Protein AF-A0A9X7AKF6-F1 (afdb_monomer)

Mean predicted aligned error: 11.29 Å

Nearest PDB structures (foldseek):
  6xiq-assembly1_AK  TM=2.080E-01  e=8.161E+00  Saccharomyces cerevisiae

Structure (mmCIF, N/CA/C/O backbone):
data_AF-A0A9X7AKF6-F1
#
_entry.id   AF-A0A9X7AKF6-F1
#
loop_
_atom_site.group_PDB
_atom_site.id
_atom_site.type_symbol
_atom_site.label_atom_id
_atom_site.label_alt_id
_atom_site.label_comp_id
_atom_site.label_asym_id
_atom_site.label_entity_id
_atom_site.label_seq_id
_atom_site.pdbx_PDB_ins_code
_atom_site.Cartn_x
_atom_site.Cartn_y
_atom_site.Cartn_z
_atom_site.occupancy
_atom_site.B_iso_or_equiv
_atom_site.auth_seq_id
_atom_site.auth_comp_id
_atom_site.auth_asym_id
_atom_site.auth_atom_id
_atom_site.pdbx_PDB_model_num
ATOM 1 N N . MET A 1 1 ? 30.685 1.073 -55.367 1.00 70.69 1 MET A N 1
ATOM 2 C CA . MET A 1 1 ? 29.295 0.585 -55.528 1.00 70.69 1 MET A CA 1
ATOM 3 C C . MET A 1 1 ? 29.011 -0.446 -54.451 1.00 70.69 1 MET A C 1
ATOM 5 O O . MET A 1 1 ? 29.708 -1.454 -54.400 1.00 70.69 1 MET A O 1
ATOM 9 N N . LEU A 1 2 ? 28.049 -0.187 -53.564 1.00 66.31 2 LEU A N 1
ATOM 10 C CA . LEU A 1 2 ? 27.662 -1.150 -52.531 1.00 66.31 2 LEU A CA 1
ATOM 11 C C . LEU A 1 2 ? 26.957 -2.339 -53.201 1.00 66.31 2 LEU A C 1
ATOM 13 O O . LEU A 1 2 ? 26.053 -2.147 -54.016 1.00 66.31 2 LEU A O 1
ATOM 17 N N . LYS A 1 3 ? 27.400 -3.569 -52.923 1.00 81.19 3 LYS A N 1
ATOM 18 C CA . LYS A 1 3 ? 26.809 -4.771 -53.529 1.00 81.19 3 LYS A CA 1
ATOM 19 C C . LYS A 1 3 ? 25.353 -4.901 -53.067 1.00 81.19 3 LYS A C 1
ATOM 21 O O . LYS A 1 3 ? 25.073 -4.719 -51.888 1.00 81.19 3 LYS A O 1
ATOM 26 N N . LYS A 1 4 ? 24.432 -5.255 -53.971 1.00 74.81 4 LYS A N 1
ATOM 27 C CA . LYS A 1 4 ? 22.981 -5.353 -53.691 1.00 74.81 4 LYS A CA 1
ATOM 28 C C . LYS A 1 4 ? 22.650 -6.197 -52.446 1.00 74.81 4 LYS A C 1
ATOM 30 O O . LYS A 1 4 ? 21.760 -5.832 -51.689 1.00 74.81 4 LYS A O 1
ATOM 35 N N . GLY A 1 5 ? 23.412 -7.266 -52.191 1.00 77.44 5 GLY A N 1
ATOM 36 C CA . GLY A 1 5 ? 23.255 -8.096 -50.987 1.00 77.44 5 GLY A CA 1
ATOM 37 C C . GLY A 1 5 ? 23.607 -7.380 -49.676 1.00 77.44 5 GLY A C 1
ATOM 38 O O . GLY A 1 5 ? 22.979 -7.627 -48.655 1.00 77.44 5 GLY A O 1
ATOM 39 N N . VAL A 1 6 ? 24.550 -6.437 -49.711 1.00 81.56 6 VAL A N 1
ATOM 40 C CA . VAL A 1 6 ? 24.915 -5.614 -48.550 1.00 81.56 6 VAL A CA 1
ATOM 41 C C . VAL A 1 6 ? 23.820 -4.577 -48.263 1.00 81.56 6 VAL A C 1
ATOM 43 O O . VAL A 1 6 ? 23.494 -4.348 -47.105 1.00 81.56 6 VAL A O 1
ATOM 46 N N . MET A 1 7 ? 23.179 -4.019 -49.299 1.00 81.81 7 MET A N 1
ATOM 47 C CA . MET A 1 7 ? 22.007 -3.143 -49.123 1.00 81.81 7 MET A CA 1
ATOM 48 C C . MET A 1 7 ? 20.808 -3.872 -48.504 1.00 81.81 7 MET A C 1
ATOM 50 O O . MET A 1 7 ? 20.133 -3.313 -47.645 1.00 81.81 7 MET A O 1
ATOM 54 N N . LEU A 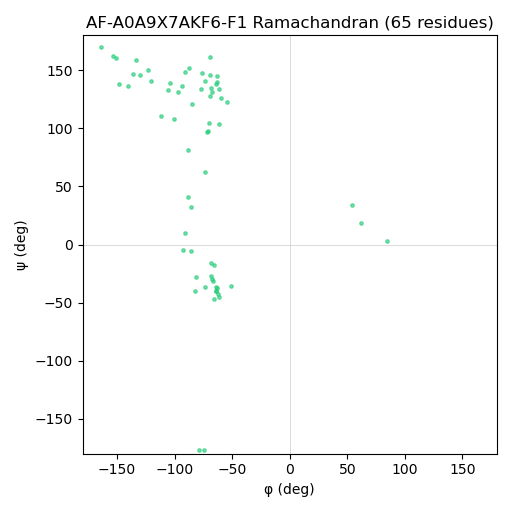1 8 ? 20.558 -5.124 -48.902 1.00 84.00 8 LEU A N 1
ATOM 55 C CA . LEU A 1 8 ? 19.479 -5.930 -48.326 1.00 84.00 8 LEU A CA 1
ATOM 56 C C . LEU A 1 8 ? 19.721 -6.221 -46.837 1.00 84.00 8 LEU A C 1
ATOM 58 O O . LEU A 1 8 ? 1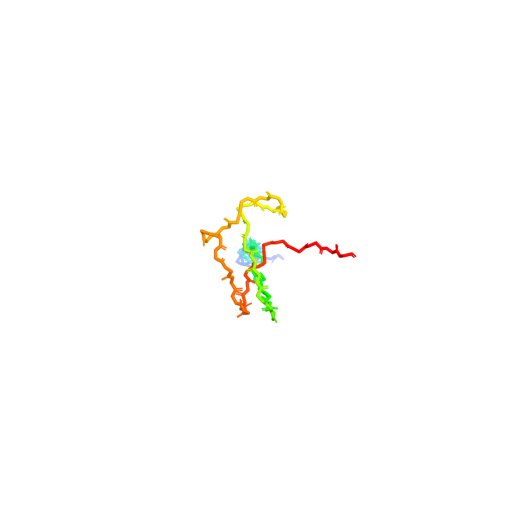8.791 -6.143 -46.039 1.00 84.00 8 LEU A O 1
ATOM 62 N N . LEU A 1 9 ? 20.972 -6.497 -46.457 1.00 83.75 9 LEU A N 1
ATOM 63 C CA . LEU A 1 9 ? 21.352 -6.708 -45.061 1.00 83.75 9 LEU A CA 1
ATOM 64 C C . LEU A 1 9 ? 21.086 -5.455 -44.210 1.00 83.75 9 LEU A C 1
ATOM 66 O O . LEU A 1 9 ? 20.502 -5.557 -43.135 1.00 83.75 9 LEU A O 1
ATOM 70 N N . PHE A 1 10 ? 21.457 -4.273 -44.713 1.00 81.50 10 PHE A N 1
ATOM 71 C CA . PHE A 1 10 ? 21.177 -3.006 -44.033 1.00 81.50 10 P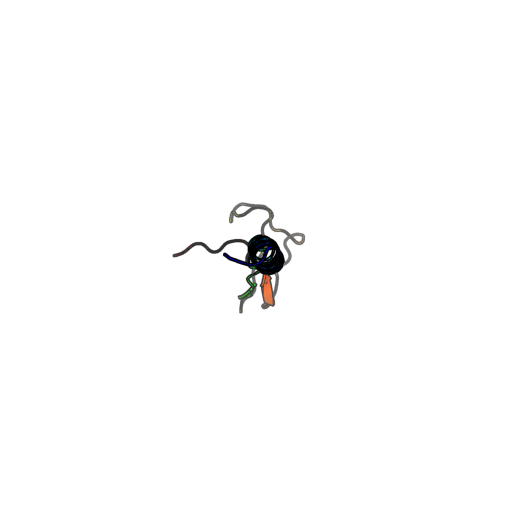HE A CA 1
ATOM 72 C C . PHE A 1 10 ? 19.677 -2.724 -43.909 1.00 81.50 10 PHE A C 1
ATOM 74 O O . PHE A 1 10 ? 19.235 -2.224 -42.879 1.00 81.50 10 PHE A O 1
ATOM 81 N N . PHE A 1 11 ? 18.886 -3.089 -44.919 1.00 80.06 11 PHE A N 1
ATOM 82 C CA . PHE A 1 11 ? 17.434 -2.941 -44.877 1.00 80.06 11 PHE A CA 1
ATOM 83 C C . PHE A 1 11 ? 16.794 -3.845 -43.812 1.00 80.06 11 PHE A C 1
ATOM 85 O O . PHE A 1 11 ? 16.019 -3.366 -42.985 1.00 80.06 11 PHE A O 1
ATOM 92 N N . ILE A 1 12 ? 17.181 -5.123 -43.754 1.00 81.12 12 ILE A N 1
ATOM 93 C CA . ILE A 1 12 ? 16.705 -6.069 -42.728 1.00 81.12 12 ILE A CA 1
ATOM 94 C C . ILE A 1 12 ? 17.125 -5.607 -41.326 1.00 81.12 12 ILE A C 1
ATOM 96 O O . ILE A 1 12 ? 16.312 -5.611 -40.401 1.00 81.12 12 ILE A O 1
ATOM 100 N N . LEU A 1 13 ? 18.368 -5.140 -41.176 1.00 77.38 13 LEU A N 1
ATOM 101 C CA . LEU A 1 13 ? 18.866 -4.613 -39.910 1.00 77.38 13 LEU A CA 1
ATOM 102 C C . LEU A 1 13 ? 18.087 -3.360 -39.472 1.00 77.38 13 LEU A C 1
ATOM 104 O O . LEU A 1 13 ? 17.775 -3.231 -38.292 1.00 77.38 13 LEU A O 1
ATOM 108 N N . SER A 1 14 ? 17.690 -2.490 -40.408 1.00 74.31 14 SER A N 1
ATOM 109 C CA . SER A 1 14 ? 16.896 -1.293 -40.093 1.00 74.31 14 SER A CA 1
ATOM 110 C C . SER A 1 14 ? 15.475 -1.587 -39.602 1.00 74.31 14 SER A C 1
ATOM 112 O O . SER A 1 14 ? 14.953 -0.826 -38.799 1.00 74.31 14 SER A O 1
ATOM 114 N N . ILE A 1 15 ? 14.851 -2.690 -40.031 1.00 72.00 15 ILE A N 1
ATOM 115 C CA . ILE A 1 15 ? 13.499 -3.069 -39.580 1.00 72.00 15 ILE A CA 1
ATOM 116 C C . ILE A 1 15 ? 13.555 -3.784 -38.217 1.00 72.00 15 ILE A C 1
ATOM 118 O O . ILE A 1 15 ? 12.620 -3.690 -37.424 1.00 72.00 15 ILE A O 1
ATOM 122 N N . SER A 1 16 ? 14.670 -4.456 -37.905 1.00 64.50 16 SER A N 1
ATOM 123 C CA . SER A 1 16 ? 14.844 -5.218 -36.658 1.00 64.50 16 SER A CA 1
ATOM 124 C C . SER A 1 16 ? 14.868 -4.371 -35.375 1.00 64.50 16 SER A C 1
ATOM 126 O O . SER A 1 16 ? 14.627 -4.898 -34.291 1.00 64.50 16 SER A O 1
ATOM 128 N N . THR A 1 17 ? 15.100 -3.059 -35.471 1.00 63.88 17 THR A N 1
ATOM 129 C CA . THR A 1 17 ? 15.214 -2.165 -34.307 1.00 63.88 17 THR A CA 1
ATOM 130 C C . THR A 1 17 ? 13.877 -1.617 -33.795 1.00 63.88 17 THR A C 1
ATOM 132 O O . THR A 1 17 ? 13.854 -0.980 -32.745 1.00 63.88 17 THR A O 1
ATOM 135 N N . PHE A 1 18 ? 12.750 -1.875 -34.471 1.00 62.06 18 PHE A N 1
ATOM 136 C CA . PHE A 1 18 ? 11.444 -1.298 -34.108 1.00 62.06 18 PHE A CA 1
ATOM 137 C C . PHE A 1 18 ? 10.598 -2.139 -33.131 1.00 62.06 18 PHE A C 1
ATOM 139 O O . PHE A 1 18 ? 9.442 -1.810 -32.882 1.00 62.06 18 PHE A O 1
ATOM 146 N N . SER A 1 19 ? 11.144 -3.195 -32.522 1.00 59.84 19 SER A N 1
ATOM 147 C CA . SER A 1 19 ? 10.373 -4.109 -31.652 1.00 59.84 19 SER A CA 1
ATOM 148 C C . SER A 1 19 ? 10.315 -3.679 -30.176 1.00 59.84 19 SER A C 1
ATOM 150 O O . SER A 1 19 ? 10.438 -4.508 -29.276 1.00 59.84 19 SER A O 1
ATOM 152 N N . MET A 1 20 ? 10.138 -2.388 -29.897 1.00 62.72 20 MET A N 1
ATOM 153 C CA . MET A 1 20 ? 10.006 -1.892 -28.521 1.00 62.72 20 MET A CA 1
ATOM 154 C C . MET A 1 20 ? 8.528 -1.940 -28.107 1.00 62.72 20 MET A C 1
ATOM 156 O O . MET A 1 20 ? 7.825 -0.935 -28.161 1.00 62.72 20 MET A O 1
ATOM 160 N N . VAL A 1 21 ? 8.033 -3.113 -27.700 1.00 61.19 21 VAL A N 1
ATOM 161 C CA . VAL A 1 21 ? 6.782 -3.187 -26.927 1.00 61.19 21 VAL A CA 1
ATOM 162 C C . VAL A 1 21 ? 7.086 -2.606 -25.548 1.00 61.19 21 VAL A C 1
ATOM 164 O O . VAL A 1 21 ? 7.771 -3.228 -24.733 1.00 61.19 21 VAL A O 1
ATOM 167 N N . THR A 1 22 ? 6.632 -1.381 -25.293 1.00 62.75 22 THR A N 1
ATOM 168 C CA . THR A 1 22 ? 6.733 -0.759 -23.972 1.00 62.75 22 THR A CA 1
ATOM 169 C C . THR A 1 22 ? 5.764 -1.467 -23.032 1.00 62.75 22 THR A C 1
ATOM 171 O O . THR A 1 22 ? 4.566 -1.188 -23.033 1.00 62.75 22 THR A O 1
ATOM 174 N N . HIS A 1 23 ? 6.264 -2.414 -22.243 1.00 62.03 23 HIS A N 1
ATOM 175 C CA . HIS A 1 23 ? 5.513 -2.945 -21.112 1.00 62.03 23 HIS A CA 1
ATOM 176 C C . HIS A 1 23 ? 5.389 -1.828 -20.073 1.00 62.03 23 HIS A C 1
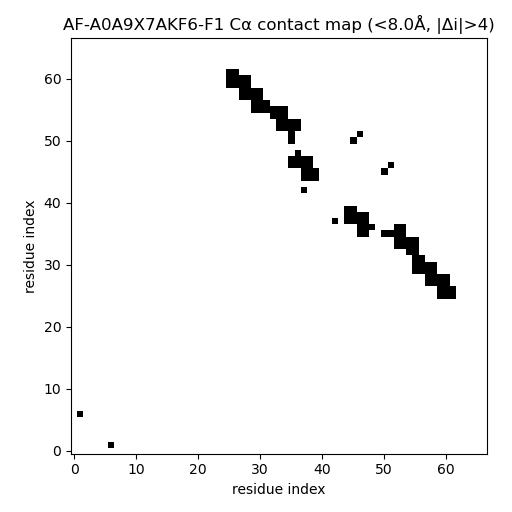ATOM 178 O O . HIS A 1 23 ? 6.391 -1.191 -19.741 1.00 62.03 23 HIS A O 1
ATOM 184 N N . ALA A 1 24 ? 4.179 -1.579 -19.564 1.00 65.69 24 ALA A N 1
ATOM 185 C CA . ALA A 1 24 ? 4.024 -0.752 -18.374 1.00 65.69 24 ALA A CA 1
ATOM 186 C C . ALA A 1 24 ? 4.914 -1.358 -17.280 1.00 65.69 24 ALA A C 1
ATOM 188 O O . ALA A 1 24 ? 4.811 -2.554 -16.996 1.00 65.69 24 ALA A O 1
ATOM 189 N N . ALA A 1 25 ? 5.845 -0.572 -16.737 1.00 68.94 25 ALA A N 1
ATOM 190 C CA . ALA A 1 25 ? 6.754 -1.048 -15.707 1.00 68.94 25 ALA A CA 1
ATOM 191 C C . ALA A 1 25 ? 5.924 -1.466 -14.485 1.00 68.94 25 ALA A C 1
ATOM 193 O O . ALA A 1 25 ? 5.421 -0.622 -13.748 1.00 68.94 25 ALA A O 1
ATOM 194 N N . SER A 1 26 ? 5.742 -2.774 -14.292 1.00 74.81 26 SER A N 1
ATOM 195 C CA . SER A 1 26 ? 5.064 -3.308 -13.114 1.00 74.81 26 SER A CA 1
ATOM 196 C C . SER A 1 26 ? 5.992 -3.131 -11.922 1.00 74.81 26 SER A C 1
ATOM 198 O O . SER A 1 26 ? 6.901 -3.933 -11.709 1.00 74.81 26 SER A O 1
ATOM 200 N N . SER A 1 27 ? 5.783 -2.060 -11.164 1.00 86.38 27 SER A N 1
ATOM 201 C CA . SER A 1 27 ? 6.494 -1.830 -9.911 1.00 86.38 27 SER A CA 1
ATOM 202 C C . SER A 1 27 ? 5.711 -2.428 -8.745 1.00 86.38 27 SER A C 1
ATOM 204 O O . SER A 1 27 ? 4.485 -2.529 -8.790 1.00 86.38 27 SER A O 1
ATOM 206 N N . SER A 1 28 ? 6.413 -2.880 -7.712 1.00 91.69 28 SER A N 1
ATOM 207 C CA . SER A 1 28 ? 5.796 -3.362 -6.479 1.00 91.69 28 SER A CA 1
ATOM 208 C C . SER A 1 28 ? 6.542 -2.814 -5.282 1.00 91.69 28 SER A C 1
ATOM 210 O O . SER A 1 28 ? 7.765 -2.685 -5.329 1.00 91.69 28 SER A O 1
ATOM 212 N N . GLU A 1 29 ? 5.821 -2.565 -4.199 1.00 92.06 29 GLU A N 1
ATOM 213 C CA . GLU A 1 29 ? 6.396 -2.072 -2.955 1.00 92.06 29 GLU A CA 1
ATOM 214 C C . GLU A 1 29 ? 5.951 -2.898 -1.767 1.00 92.06 29 GLU A C 1
ATOM 216 O O . GLU A 1 29 ? 4.817 -3.374 -1.706 1.00 92.06 29 GLU A O 1
ATOM 221 N N . TYR A 1 30 ? 6.860 -3.029 -0.806 1.00 95.19 30 TYR A N 1
ATOM 222 C CA . TYR A 1 30 ? 6.562 -3.664 0.460 1.00 95.19 30 TYR A CA 1
ATOM 223 C C . TYR A 1 30 ? 5.943 -2.651 1.422 1.00 95.19 30 TYR A C 1
ATOM 225 O O . TYR A 1 30 ? 6.568 -1.648 1.770 1.00 95.19 30 TYR A O 1
ATOM 233 N N . VAL A 1 31 ? 4.728 -2.936 1.886 1.00 95.00 31 VAL A N 1
ATOM 234 C CA . VAL A 1 31 ? 4.049 -2.143 2.914 1.00 95.00 31 VAL A CA 1
ATOM 235 C C . VAL A 1 31 ? 4.201 -2.874 4.242 1.00 95.00 31 VAL A C 1
ATOM 237 O O . VAL A 1 31 ? 3.583 -3.911 4.460 1.00 95.00 31 VAL A O 1
ATOM 240 N N . ASN A 1 32 ? 5.036 -2.341 5.138 1.00 97.00 32 ASN A N 1
ATOM 241 C CA . ASN A 1 32 ? 5.365 -2.966 6.428 1.00 97.00 32 ASN A CA 1
ATOM 242 C C . ASN A 1 32 ? 4.364 -2.633 7.554 1.00 97.00 32 ASN A C 1
ATOM 244 O O . ASN A 1 32 ? 4.742 -2.466 8.711 1.00 97.00 32 ASN A O 1
ATOM 248 N N . GLN A 1 33 ? 3.095 -2.452 7.212 1.00 96.25 33 GLN A N 1
ATOM 249 C CA . GLN A 1 33 ? 2.024 -2.160 8.160 1.00 96.25 33 GLN A CA 1
ATOM 250 C C . GLN A 1 33 ? 0.703 -2.658 7.590 1.00 96.25 33 GLN A C 1
ATOM 252 O O . GLN A 1 33 ? 0.599 -2.888 6.385 1.00 96.25 33 GLN A O 1
ATOM 257 N N . SER A 1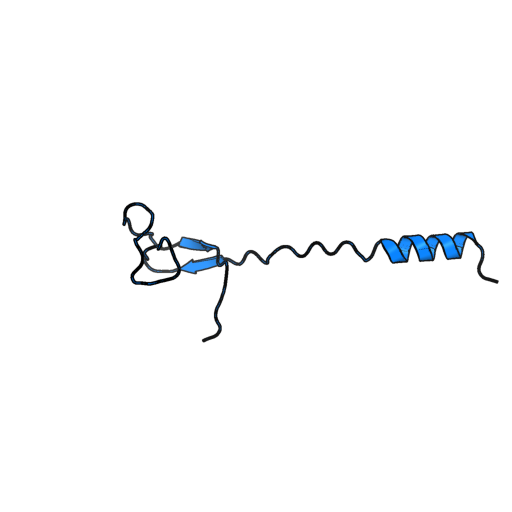 34 ? -0.300 -2.817 8.444 1.00 96.75 34 SER A N 1
ATOM 258 C CA . SER A 1 34 ? -1.640 -3.142 7.974 1.00 96.75 34 SER A CA 1
ATOM 259 C C . SER A 1 34 ? -2.263 -1.954 7.231 1.00 96.75 34 SER A C 1
ATOM 261 O O . SER A 1 34 ? -1.980 -0.793 7.543 1.00 96.75 34 SER A O 1
ATOM 263 N N . PHE A 1 35 ? -3.065 -2.232 6.203 1.00 95.00 35 PHE A N 1
ATOM 264 C CA . PHE A 1 35 ? -3.696 -1.202 5.379 1.00 95.00 35 PHE A CA 1
ATOM 265 C C . PHE A 1 35 ? -5.029 -1.663 4.778 1.00 95.00 35 PHE A C 1
ATOM 267 O O . PHE A 1 35 ? -5.305 -2.853 4.626 1.00 95.00 35 PHE A O 1
ATOM 274 N N . TYR A 1 36 ? -5.857 -0.698 4.371 1.00 95.94 36 TYR A N 1
ATOM 275 C CA . TYR A 1 36 ? -7.103 -0.950 3.646 1.00 95.94 36 TYR A CA 1
ATOM 276 C C . TYR A 1 36 ? -6.947 -0.624 2.162 1.00 95.94 36 TYR A C 1
ATOM 278 O O . TYR A 1 36 ? -6.372 0.400 1.798 1.00 95.94 36 TYR A O 1
ATOM 286 N N . GLY A 1 37 ? -7.512 -1.473 1.304 1.00 94.75 37 GLY A N 1
ATOM 287 C CA . GLY A 1 37 ? -7.713 -1.148 -0.106 1.00 94.75 37 GLY A CA 1
ATOM 288 C C . GLY A 1 37 ? -9.046 -0.431 -0.327 1.00 94.75 37 GLY A C 1
ATOM 289 O O . GLY A 1 37 ? -10.017 -0.682 0.390 1.00 94.75 37 GLY A O 1
ATOM 290 N N . TYR A 1 38 ? -9.116 0.404 -1.359 1.00 95.62 38 TYR A N 1
ATOM 291 C CA . TYR A 1 38 ? -10.299 1.184 -1.731 1.00 95.62 38 TYR A CA 1
ATOM 292 C C . TYR A 1 38 ? -10.708 0.875 -3.177 1.00 95.62 38 TYR A C 1
ATOM 294 O O . TYR A 1 38 ? -9.863 0.499 -3.988 1.00 95.62 38 TYR A O 1
ATOM 302 N N . LYS A 1 39 ? -12.006 0.972 -3.498 1.00 94.06 39 LYS A N 1
ATOM 303 C CA . LYS A 1 39 ? -12.520 0.711 -4.859 1.00 94.06 39 LYS A CA 1
ATOM 304 C C . LYS A 1 39 ? -12.074 1.765 -5.876 1.00 94.06 39 LYS A C 1
ATOM 306 O O . LYS A 1 39 ? -11.951 1.452 -7.054 1.00 94.06 39 LYS A O 1
ATOM 311 N N . GLU A 1 40 ? -11.818 2.978 -5.403 1.00 93.38 40 GLU A N 1
ATOM 312 C CA . GLU A 1 40 ? -11.340 4.123 -6.176 1.00 93.38 40 GLU A CA 1
ATOM 313 C C . GLU A 1 40 ? -10.185 4.798 -5.417 1.00 93.38 40 GLU A C 1
ATOM 315 O O . GLU A 1 40 ? -10.087 4.621 -4.197 1.00 93.38 40 GLU A O 1
ATOM 320 N N . PRO A 1 41 ? -9.317 5.585 -6.082 1.00 88.94 41 PRO A N 1
ATOM 321 C CA . PRO A 1 41 ? -8.189 6.271 -5.444 1.00 88.94 41 PRO A CA 1
ATOM 322 C C . PRO A 1 41 ? -8.638 7.475 -4.583 1.00 88.94 41 PRO A C 1
ATOM 324 O O . PRO A 1 41 ? -8.286 8.621 -4.850 1.00 88.94 41 PRO A O 1
ATOM 327 N N . SER 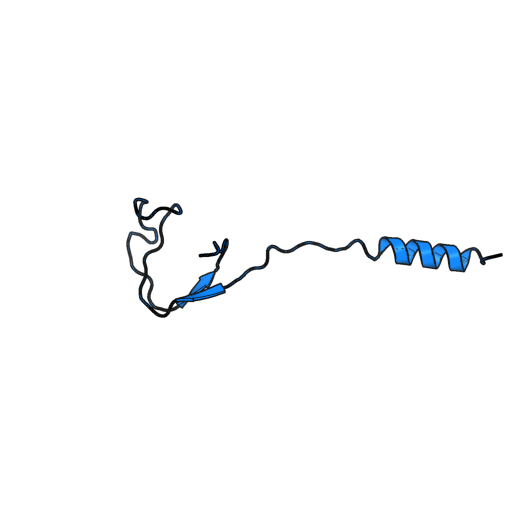A 1 42 ? -9.427 7.216 -3.535 1.00 89.44 42 SER A N 1
ATOM 328 C CA . SER A 1 42 ? -9.937 8.193 -2.567 1.00 89.44 42 SER A CA 1
ATOM 329 C C . SER A 1 42 ? -10.107 7.564 -1.179 1.00 89.44 42 SER A C 1
ATOM 331 O O . SER A 1 42 ? -10.661 6.472 -1.052 1.00 89.44 42 SER A O 1
ATOM 333 N N . PHE A 1 43 ? -9.723 8.288 -0.122 1.00 89.56 43 PHE A N 1
ATOM 334 C CA . PHE A 1 43 ? -9.908 7.848 1.271 1.00 89.56 43 PHE A CA 1
ATOM 335 C C . PHE A 1 43 ? -11.375 7.809 1.725 1.00 89.56 43 PHE A C 1
ATOM 337 O O . PHE A 1 43 ? -11.681 7.188 2.742 1.00 89.56 43 PHE A O 1
ATOM 344 N N . THR A 1 44 ? -12.281 8.451 0.983 1.00 94.25 44 THR A N 1
ATOM 345 C CA . THR A 1 44 ? -13.730 8.401 1.236 1.00 94.25 44 THR A CA 1
ATOM 346 C C . THR A 1 44 ? -14.435 7.292 0.453 1.00 94.25 44 THR A C 1
ATOM 348 O O . THR A 1 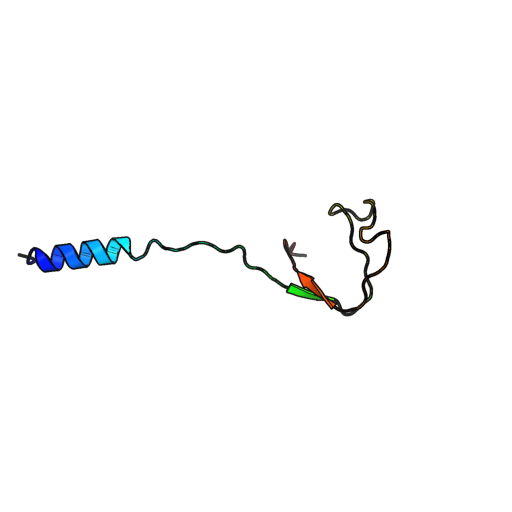44 ? -15.633 7.084 0.641 1.00 94.25 44 THR A O 1
ATOM 351 N N . SER A 1 45 ? -13.718 6.576 -0.422 1.00 96.56 45 SER A N 1
ATOM 352 C CA . SER A 1 45 ? -14.287 5.490 -1.221 1.00 96.56 45 SER A CA 1
ATOM 353 C C . SER A 1 45 ? -14.655 4.283 -0.352 1.00 96.56 45 SER A C 1
ATOM 355 O O . SER A 1 45 ? -14.160 4.098 0.764 1.00 96.56 45 SER A O 1
ATOM 357 N N . ALA A 1 46 ? -15.515 3.416 -0.884 1.00 97.62 46 ALA A N 1
ATOM 358 C CA . ALA A 1 46 ? -15.807 2.142 -0.251 1.00 97.62 46 ALA A CA 1
ATOM 359 C C . ALA A 1 46 ? -14.532 1.288 -0.170 1.00 97.62 46 ALA A C 1
ATOM 361 O O . ALA A 1 46 ? -13.798 1.125 -1.153 1.00 97.62 46 ALA A O 1
ATOM 362 N N . LYS A 1 47 ? -14.290 0.701 1.006 1.00 97.00 47 LYS A N 1
ATOM 363 C CA . LYS A 1 47 ? -13.210 -0.269 1.184 1.00 97.00 47 LYS A CA 1
ATOM 364 C C . LYS A 1 47 ? -13.467 -1.495 0.304 1.00 97.00 47 LYS A C 1
ATOM 366 O O . LYS A 1 47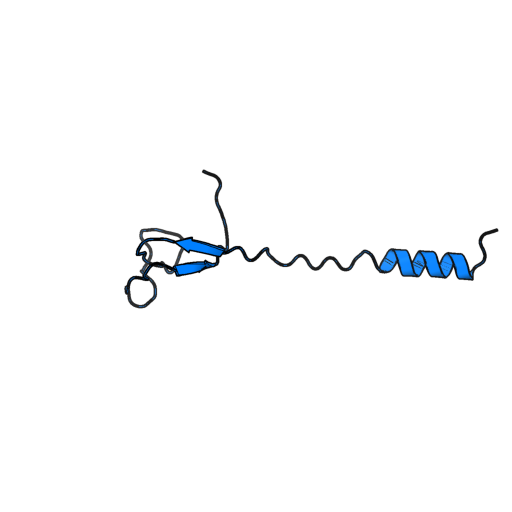 ? -14.597 -1.968 0.173 1.00 97.00 47 LYS A O 1
ATOM 371 N N . THR A 1 48 ? -12.412 -2.022 -0.303 1.00 95.56 48 THR A N 1
ATOM 372 C CA . THR A 1 48 ? -12.467 -3.301 -1.020 1.00 95.56 48 THR A CA 1
ATOM 373 C C . THR A 1 48 ? -12.424 -4.475 -0.034 1.00 95.56 48 THR A C 1
ATOM 375 O O . THR A 1 48 ? -12.449 -4.271 1.177 1.00 95.56 48 THR A O 1
ATOM 378 N N . ASN A 1 49 ? -12.397 -5.713 -0.539 1.00 94.94 49 ASN A N 1
ATOM 379 C CA . ASN A 1 49 ? -12.267 -6.928 0.278 1.00 94.94 49 ASN A CA 1
ATOM 380 C C . ASN A 1 49 ? -13.314 -7.053 1.403 1.00 94.94 49 ASN A C 1
ATOM 382 O O . ASN A 1 49 ? -13.010 -7.488 2.509 1.00 94.94 49 ASN A O 1
ATOM 386 N N . GLY A 1 50 ? -14.540 -6.573 1.160 1.00 94.81 50 GLY A N 1
ATOM 387 C CA . GLY A 1 50 ? -15.597 -6.556 2.178 1.00 94.81 50 GLY A CA 1
ATOM 388 C C . GLY A 1 50 ? -15.268 -5.711 3.416 1.00 94.81 50 GLY A C 1
ATOM 389 O O . GLY A 1 50 ? -15.876 -5.909 4.460 1.00 94.81 50 GLY A O 1
ATOM 390 N N . GLY A 1 51 ? -14.302 -4.793 3.322 1.00 95.38 51 GLY A N 1
ATOM 391 C CA . GLY A 1 51 ? -13.831 -3.989 4.446 1.00 95.38 51 GLY A CA 1
ATOM 392 C C . GLY A 1 51 ? -12.765 -4.659 5.313 1.00 95.38 51 GLY A C 1
ATOM 393 O O . GLY A 1 51 ? -12.356 -4.048 6.297 1.00 95.38 51 GLY A O 1
ATOM 394 N N . ALA A 1 52 ? -12.297 -5.861 4.962 1.00 96.94 52 ALA A N 1
ATOM 395 C CA . ALA A 1 52 ? -11.213 -6.525 5.675 1.00 96.94 52 ALA A CA 1
ATOM 396 C C . ALA A 1 52 ? -9.854 -5.875 5.372 1.00 96.94 52 ALA A C 1
ATOM 398 O O . ALA A 1 52 ? -9.560 -5.489 4.237 1.00 96.94 52 ALA A O 1
ATOM 399 N N . GLU A 1 53 ? -9.032 -5.765 6.411 1.00 96.44 53 GLU A N 1
ATOM 400 C CA . GLU A 1 53 ? -7.688 -5.204 6.339 1.00 96.44 53 GLU A CA 1
ATOM 401 C C . GLU A 1 53 ? -6.700 -6.194 5.704 1.00 96.44 53 GLU A C 1
ATOM 403 O O . GLU A 1 53 ? -6.821 -7.410 5.870 1.00 96.44 53 GLU A O 1
ATOM 408 N N . TYR A 1 54 ? -5.710 -5.667 4.989 1.00 96.94 54 TYR A N 1
ATOM 409 C CA . TYR A 1 54 ? -4.549 -6.422 4.536 1.00 96.94 54 TYR A CA 1
ATOM 410 C C . TYR A 1 54 ? -3.420 -6.270 5.553 1.00 96.94 54 TYR A C 1
ATOM 412 O O . TYR A 1 54 ? -3.162 -5.167 6.031 1.00 96.94 54 TYR A O 1
ATOM 420 N N . GLY A 1 55 ? -2.735 -7.368 5.872 1.00 97.88 55 GLY A N 1
ATOM 421 C CA . GLY A 1 55 ? -1.498 -7.318 6.652 1.00 97.88 55 GLY A CA 1
ATOM 422 C C . GLY A 1 55 ? -0.318 -6.802 5.825 1.00 97.88 55 GLY A C 1
ATOM 423 O O . GLY A 1 55 ? -0.459 -6.464 4.649 1.00 97.88 55 GLY A O 1
ATOM 424 N N . ALA A 1 56 ? 0.868 -6.784 6.434 1.00 97.81 56 ALA A N 1
ATOM 425 C CA . ALA A 1 56 ? 2.091 -6.415 5.731 1.00 97.81 56 ALA A CA 1
ATOM 426 C C . ALA A 1 56 ? 2.360 -7.361 4.543 1.00 97.81 56 ALA A C 1
ATOM 428 O O . ALA A 1 56 ? 2.383 -8.582 4.708 1.00 97.81 56 ALA A O 1
ATOM 429 N N . GLN A 1 57 ? 2.547 -6.801 3.345 1.00 97.00 57 GLN A N 1
ATOM 430 C CA . GLN A 1 57 ? 2.752 -7.563 2.108 1.00 97.00 57 GLN A CA 1
ATOM 431 C C . GLN A 1 57 ? 3.332 -6.688 0.986 1.00 97.00 57 GLN A C 1
ATOM 433 O O . GLN A 1 57 ? 3.359 -5.460 1.081 1.00 97.00 57 GLN A O 1
ATOM 438 N N . ASN A 1 58 ? 3.754 -7.327 -0.110 1.00 96.00 58 ASN A N 1
ATOM 439 C CA . ASN A 1 58 ? 4.047 -6.628 -1.361 1.00 96.00 58 ASN A CA 1
ATOM 440 C C . ASN A 1 58 ? 2.747 -6.274 -2.094 1.00 96.00 58 ASN A C 1
ATOM 442 O O . ASN A 1 58 ? 1.867 -7.121 -2.259 1.00 96.00 58 ASN A O 1
ATOM 446 N N . VAL A 1 59 ? 2.653 -5.039 -2.574 1.00 93.56 59 VAL A N 1
ATOM 447 C CA . VAL A 1 59 ? 1.543 -4.539 -3.391 1.00 93.56 59 VAL A CA 1
ATOM 448 C C . VAL A 1 59 ? 2.051 -4.066 -4.740 1.00 93.56 59 VAL A C 1
ATOM 450 O O . VAL A 1 59 ? 3.114 -3.456 -4.836 1.00 93.56 59 VAL A O 1
ATOM 453 N N . GLY A 1 60 ? 1.283 -4.354 -5.790 1.00 92.25 60 GLY A N 1
ATOM 454 C CA . GLY A 1 60 ? 1.527 -3.789 -7.112 1.00 92.25 60 GLY A CA 1
ATOM 455 C C . GLY A 1 60 ? 1.233 -2.291 -7.108 1.00 92.25 60 GLY A C 1
ATOM 456 O O . GLY A 1 60 ? 0.205 -1.857 -6.590 1.00 92.25 60 GLY A O 1
ATOM 457 N N . VAL A 1 61 ? 2.133 -1.513 -7.692 1.00 88.69 61 VAL A N 1
ATOM 458 C CA . VAL A 1 61 ? 2.051 -0.059 -7.779 1.00 88.69 61 VAL A CA 1
ATOM 459 C 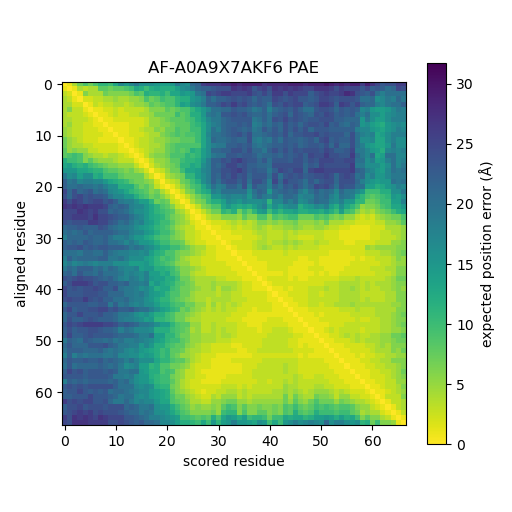C . VAL A 1 61 ? 1.829 0.308 -9.238 1.00 88.69 61 VAL A C 1
ATOM 461 O O . VAL A 1 61 ? 2.698 0.110 -10.089 1.00 88.69 61 VAL A O 1
ATOM 464 N N . VAL A 1 62 ? 0.621 0.804 -9.510 1.00 85.56 62 VAL A N 1
ATOM 465 C CA . VAL A 1 62 ? 0.181 1.215 -10.851 1.00 85.56 62 VAL A CA 1
ATOM 466 C C . VAL A 1 62 ? 0.671 2.626 -11.165 1.00 85.56 62 VAL A C 1
ATOM 468 O O . VAL A 1 62 ? 1.135 2.881 -12.270 1.00 85.56 62 VAL A O 1
ATOM 471 N N . GLU A 1 63 ? 0.625 3.523 -10.179 1.00 81.94 63 GLU A N 1
ATOM 472 C CA . GLU A 1 63 ? 1.113 4.894 -10.296 1.00 81.94 63 GLU A CA 1
ATOM 473 C C . GLU A 1 63 ? 1.812 5.316 -9.004 1.00 81.94 63 GLU A C 1
ATOM 475 O O . GLU A 1 63 ? 1.305 5.083 -7.903 1.00 81.94 63 GLU A O 1
ATOM 480 N N . LYS A 1 64 ? 2.962 5.977 -9.149 1.00 79.56 64 LYS A N 1
ATOM 481 C CA . LYS A 1 64 ? 3.604 6.734 -8.075 1.00 79.56 64 LYS A CA 1
ATOM 482 C C . LYS A 1 64 ? 3.417 8.217 -8.333 1.00 79.56 64 LYS A C 1
ATOM 484 O O . LYS A 1 64 ? 3.672 8.680 -9.439 1.00 79.56 64 LYS A O 1
ATOM 489 N N . ARG A 1 65 ? 3.014 8.956 -7.302 1.00 75.62 65 ARG A N 1
ATOM 490 C CA . ARG A 1 65 ? 3.120 10.416 -7.297 1.00 75.62 65 ARG A CA 1
ATOM 491 C C . ARG A 1 65 ? 4.388 10.804 -6.554 1.00 75.62 65 ARG A C 1
ATOM 493 O O . ARG A 1 65 ? 4.629 10.289 -5.463 1.00 75.62 65 ARG A O 1
ATOM 500 N N . ASP A 1 66 ? 5.173 11.681 -7.165 1.00 79.38 66 ASP A N 1
ATOM 501 C CA . ASP A 1 66 ? 6.267 12.356 -6.477 1.00 79.38 66 ASP A CA 1
ATOM 502 C C . ASP A 1 66 ? 5.683 13.215 -5.345 1.00 79.38 66 ASP A C 1
ATOM 504 O O . ASP A 1 66 ? 4.559 13.721 -5.456 1.00 79.38 66 ASP A O 1
ATOM 508 N N . ASN A 1 67 ? 6.416 13.303 -4.238 1.00 61.19 67 ASN A N 1
ATOM 509 C CA . ASN A 1 67 ? 5.989 14.001 -3.025 1.00 61.19 67 ASN A CA 1
ATOM 510 C C . ASN A 1 67 ? 6.424 15.468 -3.027 1.00 61.19 67 ASN A C 1
ATOM 512 O O . ASN A 1 67 ? 7.570 15.729 -3.457 1.00 61.19 67 ASN A O 1
#

Radius of gyration: 24.13 Å; Cα contacts (8 Å, |Δi|>4): 59; chains: 1; bounding box: 45×22×64 Å

Sequence (67 aa):
MLKKGVMLLFFILSISTFSMVTHAASSSEYVNQSFYGYKEPSFTSAKTNGGAEYGAQNVGVVEKRDN

Foldseek 3Di:
DDPPVNVVVVVVVVVVPPPDPDDQPFDKDWDQAKDWDFPDPDPPGDTPPNGDIDGTDIDTDNDDDDD

Solvent-accessible surface area (backbone atoms only — not comparable to full-atom values): 4511 Å² total; per-residue (Å²): 132,85,55,70,71,58,56,51,50,52,51,55,56,64,62,67,72,71,77,74,78,80,69,79,79,83,42,68,48,77,41,92,48,70,47,76,53,49,77,47,103,47,96,85,42,58,54,33,78,89,62,53,71,42,67,61,44,77,42,81,43,91,76,85,78,88,132

Secondary structure (DSSP, 8-state):
---HHHHHHHHHHHHHTT--------EEEEE-S-B--BSSSSTTSPBSGGGPPB-SEEEEES-----

Organism: Bacillus thuringiensis (NCBI:txid1428)

pLDDT: mean 84.27, std 12.29, range [59.84, 97.88]